Protein AF-A0A1S9B035-F1 (afdb_monomer)

Nearest PDB structures (foldseek):
  6mf6-assembly1_A  TM=3.484E-01  e=2.199E+00  Saccharomyces cerevisiae S288C

Secondary structure (DSSP, 8-state):
--SS----HHHHHHHH--------TTS-TTTHHHHHHHTT-EEETTEEEPPHHHHHHHHHHHHTSTT-GGGTEEEEEE-TTSPEEEEESSSS-EEEE-GGG----GGGEEE----HHHHHHHHHHHHHHHHHHHH-GGGB-TTSPBPHHHHHHHHHHHHTTSTTHHHH-TTTT-

pLDDT: mean 89.73, std 9.1, range [56.66, 97.69]

Solvent-accessible surface area (backbone atoms only — not comparable to full-atom values): 9577 Å² total; per-residue (Å²): 134,83,86,54,72,76,64,58,53,70,63,55,46,70,76,55,52,41,95,53,88,59,72,48,74,90,54,36,86,86,46,37,75,59,48,28,32,34,50,57,36,68,56,19,77,60,34,30,34,38,42,48,70,56,20,45,51,55,27,49,59,46,49,71,42,86,76,26,30,43,86,49,32,36,43,48,28,30,32,72,85,64,23,37,32,26,35,38,60,88,48,82,32,33,31,38,32,64,55,88,67,80,55,63,39,53,89,56,47,48,71,53,82,34,35,64,64,50,48,54,38,50,24,49,50,46,30,52,46,53,50,39,60,76,75,37,64,84,53,38,46,98,84,74,28,51,33,70,72,56,35,52,41,43,50,52,38,44,37,69,74,36,78,68,30,56,84,65,41,93,70,65,79,88

Radius of gyration: 16.2 Å; Cα contacts (8 Å, |Δi|>4): 287; chains: 1; bounding box: 39×26×45 Å

Mean predicted aligned error: 4.45 Å

Structure (mmCIF, N/CA/C/O backbone):
data_AF-A0A1S9B035-F1
#
_entry.id   AF-A0A1S9B035-F1
#
loop_
_atom_site.group_PDB
_atom_site.id
_atom_site.type_symbol
_atom_site.label_atom_id
_atom_site.label_alt_id
_atom_site.label_comp_id
_atom_site.label_asym_id
_atom_site.label_entity_id
_atom_site.label_seq_id
_atom_site.pdbx_PDB_ins_code
_atom_site.Cartn_x
_atom_site.Cartn_y
_atom_site.Cartn_z
_atom_site.occupancy
_atom_site.B_iso_or_equiv
_atom_site.auth_seq_id
_atom_site.auth_comp_id
_atom_site.auth_asym_id
_atom_site.auth_atom_id
_atom_site.pdbx_PDB_model_num
ATOM 1 N N . MET A 1 1 ? 15.756 -9.113 -19.555 1.00 56.66 1 MET A N 1
ATOM 2 C CA . MET A 1 1 ? 16.463 -8.140 -18.701 1.00 56.66 1 MET A CA 1
ATOM 3 C C . MET A 1 1 ? 15.461 -7.823 -17.617 1.00 56.66 1 MET A C 1
ATOM 5 O O . MET A 1 1 ? 14.341 -7.493 -17.982 1.00 56.66 1 MET A O 1
ATOM 9 N N . ASP A 1 2 ? 15.800 -8.037 -16.352 1.00 76.31 2 ASP A N 1
ATOM 10 C CA . ASP A 1 2 ? 14.838 -7.856 -15.261 1.00 76.31 2 ASP A CA 1
ATOM 11 C C . ASP A 1 2 ? 14.956 -6.407 -14.785 1.00 76.31 2 ASP A C 1
ATOM 13 O O . ASP A 1 2 ? 16.016 -6.006 -14.303 1.00 76.31 2 ASP A O 1
ATOM 17 N N . TYR A 1 3 ? 13.915 -5.609 -15.023 1.00 86.94 3 TYR A N 1
ATOM 18 C CA . TYR A 1 3 ? 13.873 -4.173 -14.721 1.00 86.94 3 TYR A CA 1
ATOM 19 C C . TYR A 1 3 ? 13.369 -3.907 -13.301 1.00 86.94 3 TYR A C 1
ATOM 21 O O . TYR A 1 3 ? 13.806 -2.963 -12.654 1.00 86.94 3 TYR A O 1
ATOM 29 N N . PHE A 1 4 ? 12.492 -4.789 -12.834 1.00 94.19 4 PHE A N 1
ATOM 30 C CA . PHE A 1 4 ? 11.917 -4.852 -11.506 1.00 94.19 4 PHE A CA 1
ATOM 31 C C . PHE A 1 4 ? 12.280 -6.188 -10.874 1.00 94.19 4 PHE A C 1
ATOM 33 O O . PHE A 1 4 ? 12.286 -7.232 -11.540 1.00 94.19 4 PHE A O 1
ATOM 40 N N . GLN A 1 5 ? 12.547 -6.173 -9.574 1.00 94.94 5 GLN A N 1
ATOM 41 C CA . GLN A 1 5 ? 12.876 -7.372 -8.815 1.00 94.94 5 GLN A CA 1
ATOM 42 C C . GLN A 1 5 ? 12.126 -7.383 -7.491 1.00 94.94 5 GLN A C 1
ATOM 44 O O . GLN A 1 5 ? 12.320 -6.502 -6.654 1.00 94.94 5 GLN A O 1
ATOM 49 N N . LYS A 1 6 ? 11.305 -8.417 -7.270 1.00 94.69 6 LYS A N 1
ATOM 50 C CA . LYS A 1 6 ? 10.731 -8.685 -5.951 1.00 94.69 6 LYS A CA 1
ATOM 51 C C . LYS A 1 6 ? 11.869 -9.007 -4.980 1.00 94.69 6 LYS A C 1
ATOM 53 O O . LYS A 1 6 ? 12.501 -10.060 -5.094 1.00 94.69 6 LYS A O 1
ATOM 58 N N . ARG A 1 7 ? 12.120 -8.111 -4.028 1.00 94.69 7 ARG A N 1
ATOM 59 C CA . ARG A 1 7 ? 13.131 -8.312 -2.985 1.00 94.69 7 ARG A CA 1
ATOM 60 C C . ARG A 1 7 ? 12.552 -9.074 -1.796 1.00 94.69 7 ARG A C 1
ATOM 62 O O . ARG A 1 7 ? 11.338 -9.236 -1.654 1.00 94.69 7 ARG A O 1
ATOM 69 N N . ASP A 1 8 ? 13.450 -9.586 -0.965 1.00 92.88 8 ASP A N 1
ATOM 70 C CA . ASP A 1 8 ? 13.078 -10.159 0.322 1.00 92.88 8 ASP A CA 1
ATOM 71 C C . ASP A 1 8 ? 12.643 -9.046 1.285 1.00 92.88 8 ASP A C 1
ATOM 73 O O . ASP A 1 8 ? 13.294 -8.002 1.370 1.00 92.88 8 ASP A O 1
ATOM 77 N N . TYR A 1 9 ? 11.555 -9.281 2.015 1.00 91.38 9 TYR A N 1
ATOM 78 C CA . TYR A 1 9 ? 11.005 -8.317 2.966 1.00 91.38 9 TYR A CA 1
ATOM 79 C C . TYR A 1 9 ? 12.034 -7.881 4.020 1.00 91.38 9 TYR A C 1
ATOM 81 O O . TYR A 1 9 ? 12.139 -6.690 4.310 1.00 91.38 9 TYR A O 1
ATOM 89 N N . ALA A 1 10 ? 12.836 -8.803 4.564 1.00 90.06 10 ALA A N 1
ATOM 90 C CA . ALA A 1 10 ? 13.801 -8.465 5.606 1.00 90.06 10 ALA A CA 1
ATOM 91 C C . ALA A 1 10 ? 14.919 -7.555 5.076 1.00 90.06 10 ALA A C 1
ATOM 93 O O . ALA A 1 10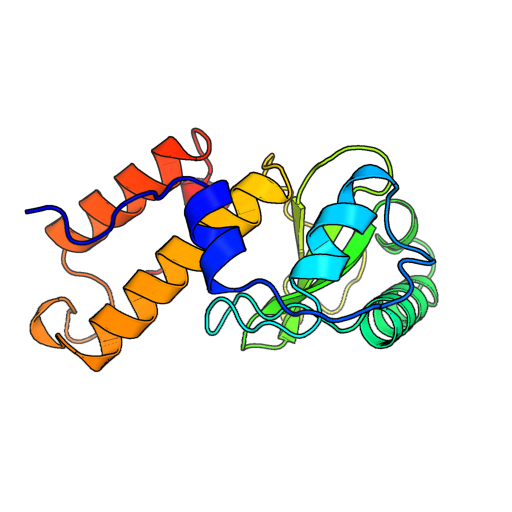 ? 15.412 -6.699 5.810 1.00 90.06 10 ALA A O 1
ATOM 94 N N . ALA A 1 11 ? 15.290 -7.708 3.800 1.00 91.44 11 ALA A N 1
ATOM 95 C CA . ALA A 1 11 ? 16.249 -6.821 3.148 1.00 91.44 11 ALA A CA 1
ATOM 96 C C . ALA A 1 11 ? 15.687 -5.399 2.994 1.00 91.44 11 ALA A C 1
ATOM 98 O O . ALA A 1 11 ? 16.382 -4.440 3.318 1.00 91.44 11 ALA A O 1
ATOM 99 N N . ILE A 1 12 ? 14.424 -5.266 2.572 1.00 91.12 12 ILE A N 1
ATOM 100 C CA . ILE A 1 12 ? 13.749 -3.962 2.456 1.00 91.12 12 ILE A CA 1
ATOM 101 C C . ILE A 1 12 ? 13.647 -3.303 3.837 1.00 91.12 12 ILE A C 1
ATOM 103 O O . ILE A 1 12 ? 14.028 -2.147 4.011 1.00 91.12 12 ILE A O 1
ATOM 107 N N . LEU A 1 13 ? 13.193 -4.048 4.848 1.00 87.56 13 LEU A N 1
ATOM 108 C CA . LEU A 1 13 ? 13.047 -3.528 6.205 1.00 87.56 13 LEU A CA 1
ATOM 109 C C . LEU A 1 13 ? 14.379 -3.008 6.760 1.00 87.56 13 LEU A C 1
ATOM 111 O O . LEU A 1 13 ? 14.407 -1.944 7.371 1.00 87.56 13 LEU A O 1
ATOM 115 N N . ALA A 1 14 ? 15.486 -3.719 6.537 1.00 87.38 14 ALA A N 1
ATOM 116 C CA . ALA A 1 14 ? 16.804 -3.304 7.016 1.00 87.38 14 ALA A CA 1
ATOM 117 C C . ALA A 1 14 ? 17.284 -1.971 6.408 1.00 87.38 14 ALA A C 1
ATOM 119 O O . ALA A 1 14 ? 18.033 -1.246 7.059 1.00 87.38 14 ALA A O 1
ATOM 120 N N . GLU A 1 15 ? 16.856 -1.641 5.187 1.00 87.56 15 GLU A N 1
ATOM 121 C CA . GLU A 1 15 ? 17.207 -0.387 4.507 1.00 87.56 15 GLU A CA 1
ATOM 122 C C . GLU A 1 15 ? 16.383 0.807 5.000 1.00 87.56 15 GLU A C 1
ATOM 124 O O . GLU A 1 15 ? 16.890 1.926 5.040 1.00 87.56 15 GLU A O 1
ATOM 129 N N . HIS A 1 16 ? 15.128 0.565 5.384 1.00 82.94 16 HIS A N 1
ATOM 130 C CA . HIS A 1 16 ? 14.166 1.614 5.734 1.00 82.94 16 HIS A CA 1
ATOM 131 C C . HIS A 1 16 ? 13.881 1.726 7.236 1.00 82.94 16 HIS A C 1
ATOM 133 O O . HIS A 1 16 ? 13.135 2.613 7.644 1.00 82.94 16 HIS A O 1
ATOM 139 N N . SER A 1 17 ? 14.466 0.849 8.060 1.00 79.81 17 SER A N 1
ATOM 140 C CA . SER A 1 17 ? 14.224 0.844 9.501 1.00 79.81 17 SER A CA 1
ATOM 141 C C . SER A 1 17 ? 14.621 2.174 10.137 1.00 79.81 17 SER A C 1
ATOM 143 O O . SER A 1 17 ? 15.790 2.568 10.126 1.00 79.81 17 SER A O 1
ATOM 145 N N . THR A 1 18 ? 13.656 2.841 10.752 1.00 68.56 18 THR A N 1
ATOM 146 C CA . THR A 1 18 ? 13.884 3.995 11.606 1.00 68.56 18 THR A CA 1
ATOM 147 C C . THR A 1 18 ? 14.128 3.492 13.030 1.00 68.56 18 THR A C 1
ATOM 149 O O . THR A 1 18 ? 13.491 2.554 13.504 1.00 68.56 18 THR A O 1
ATOM 152 N N . ASN A 1 19 ? 15.062 4.103 13.765 1.00 63.81 19 ASN A N 1
ATOM 153 C CA . ASN A 1 19 ? 15.239 3.822 15.201 1.00 63.81 19 ASN A CA 1
ATOM 154 C C . ASN A 1 19 ? 14.121 4.474 16.048 1.00 63.81 19 ASN A C 1
ATOM 156 O O . ASN A 1 19 ? 14.351 4.843 17.202 1.00 63.81 19 ASN A O 1
ATOM 160 N N . ALA A 1 20 ? 12.945 4.705 15.460 1.00 60.59 20 ALA A N 1
ATOM 161 C CA . ALA A 1 20 ? 11.856 5.423 16.091 1.00 60.59 20 ALA A CA 1
ATOM 162 C C . ALA A 1 20 ? 11.145 4.522 17.106 1.00 60.59 20 ALA A C 1
ATOM 164 O O . ALA A 1 20 ? 10.801 3.371 16.842 1.00 60.59 20 ALA A O 1
ATOM 165 N N . THR A 1 21 ? 10.919 5.058 18.301 1.00 57.19 21 THR A N 1
ATOM 166 C CA . THR A 1 21 ? 10.057 4.439 19.306 1.00 57.19 21 THR A CA 1
ATOM 167 C C . THR A 1 21 ? 8.708 5.133 19.258 1.00 57.19 21 THR A C 1
ATOM 169 O O . THR A 1 21 ? 8.495 6.103 19.984 1.00 57.19 21 THR A O 1
ATOM 172 N N . SER A 1 22 ? 7.823 4.660 18.389 1.00 61.22 22 SER A N 1
ATOM 173 C CA . SER A 1 22 ? 6.464 5.194 18.283 1.00 61.22 22 SER A CA 1
ATOM 174 C C . SER A 1 22 ? 5.478 4.287 19.026 1.00 61.22 22 SER A C 1
ATOM 176 O O . SER A 1 22 ? 5.604 3.057 19.001 1.00 61.22 22 SER A O 1
ATOM 178 N N . ASP A 1 23 ? 4.515 4.889 19.725 1.00 67.00 23 ASP A N 1
ATOM 179 C CA . ASP A 1 23 ? 3.389 4.160 20.313 1.00 67.00 23 ASP A CA 1
ATOM 180 C C . ASP A 1 23 ? 2.530 3.570 19.184 1.00 67.00 23 ASP A C 1
ATOM 182 O O . ASP A 1 23 ? 2.334 4.204 18.154 1.00 67.00 23 ASP A O 1
ATOM 186 N N . THR A 1 24 ? 2.046 2.341 19.345 1.00 68.62 24 THR A N 1
ATOM 187 C CA . THR A 1 24 ? 1.204 1.654 18.348 1.00 68.62 24 THR A CA 1
ATOM 188 C C . THR A 1 24 ? -0.239 1.524 18.805 1.00 68.62 24 THR A C 1
ATOM 190 O O . THR A 1 24 ? -0.959 0.641 18.337 1.00 68.62 24 THR A O 1
ATOM 193 N N . ALA A 1 25 ? -0.654 2.344 19.768 1.00 72.19 25 ALA A N 1
ATOM 194 C CA . ALA A 1 25 ? -2.025 2.387 20.240 1.00 72.19 25 ALA A CA 1
ATOM 195 C C . ALA A 1 25 ? -3.007 2.560 19.065 1.00 72.19 25 ALA A C 1
ATOM 197 O O . ALA A 1 25 ? -2.840 3.428 18.214 1.00 72.19 25 ALA A O 1
ATOM 198 N N . GLY A 1 26 ? -4.035 1.709 19.012 1.00 76.06 26 GLY A N 1
ATOM 199 C CA . GLY A 1 26 ? -5.073 1.750 17.973 1.00 76.06 26 GLY A CA 1
ATOM 200 C C . GLY A 1 26 ? -4.768 0.956 16.697 1.00 76.06 26 GLY A C 1
ATOM 201 O O . GLY A 1 26 ? -5.689 0.729 15.910 1.00 76.06 26 GLY A O 1
ATOM 202 N N . LEU A 1 27 ? -3.533 0.474 16.518 1.00 84.12 27 LEU A N 1
ATOM 203 C CA . LEU A 1 27 ? -3.167 -0.434 15.428 1.00 84.12 27 LEU A CA 1
ATOM 204 C C . LEU A 1 27 ? -3.471 -1.899 15.792 1.00 84.12 27 LEU A C 1
ATOM 206 O O . LEU A 1 27 ? -3.439 -2.257 16.972 1.00 84.12 27 LEU A O 1
ATOM 210 N N . PRO A 1 28 ? -3.726 -2.773 14.802 1.00 89.25 28 PRO A N 1
ATOM 211 C CA . PRO A 1 28 ? -3.864 -4.207 15.045 1.00 89.25 28 PRO A CA 1
ATOM 212 C C . PRO A 1 28 ? -2.589 -4.825 15.641 1.00 89.25 28 PRO A C 1
ATOM 214 O O . PRO A 1 28 ? -1.476 -4.445 15.267 1.00 89.25 28 PRO A O 1
ATOM 217 N N . ASP A 1 29 ? -2.738 -5.840 16.501 1.00 87.69 29 ASP A N 1
ATOM 218 C CA . ASP A 1 29 ? -1.620 -6.488 17.215 1.00 87.69 29 ASP A CA 1
ATOM 219 C C . ASP A 1 29 ? -0.504 -6.985 16.281 1.00 87.69 29 ASP A C 1
ATOM 221 O O . ASP A 1 29 ? 0.680 -6.913 16.617 1.00 87.69 29 ASP A O 1
ATOM 225 N N . TYR A 1 30 ? -0.873 -7.464 15.088 1.00 89.50 30 TYR A N 1
ATOM 226 C CA . TYR A 1 30 ? 0.081 -7.955 14.093 1.00 89.50 30 TYR A CA 1
ATOM 227 C C . TYR A 1 30 ? 0.931 -6.831 13.476 1.00 89.50 30 TYR A C 1
ATOM 229 O O . TYR A 1 30 ? 2.058 -7.077 13.054 1.00 89.50 30 TYR A O 1
ATOM 237 N N . ALA A 1 31 ? 0.411 -5.603 13.423 1.00 88.19 31 ALA A N 1
ATOM 238 C CA . ALA A 1 31 ? 1.026 -4.494 12.702 1.00 88.19 31 ALA A CA 1
ATOM 239 C C . ALA A 1 31 ? 2.047 -3.736 13.558 1.00 88.19 31 ALA A C 1
ATOM 241 O O . ALA A 1 31 ? 3.034 -3.217 13.037 1.00 88.19 31 ALA A O 1
ATOM 242 N N . GLY A 1 32 ? 1.838 -3.695 14.878 1.00 82.00 32 GLY A N 1
ATOM 243 C CA . GLY A 1 32 ? 2.625 -2.870 15.795 1.00 82.00 32 GLY A CA 1
ATOM 244 C C . GLY A 1 32 ? 4.150 -3.027 15.659 1.00 82.00 32 GLY A C 1
ATOM 245 O O . GLY A 1 32 ? 4.843 -2.023 15.501 1.00 82.00 32 GLY A O 1
ATOM 246 N N . PRO A 1 33 ? 4.722 -4.246 15.699 1.00 80.88 33 PRO A N 1
ATOM 247 C CA . PRO A 1 33 ? 6.169 -4.430 15.561 1.00 80.88 33 PRO A CA 1
ATOM 248 C C . PRO A 1 33 ? 6.742 -3.921 14.235 1.00 80.88 33 PRO A C 1
ATOM 250 O O . PRO A 1 33 ? 7.827 -3.347 14.237 1.00 80.88 33 PRO A O 1
ATOM 253 N N . LEU A 1 34 ? 6.021 -4.120 13.130 1.00 83.31 34 LEU A N 1
ATOM 254 C CA . LEU A 1 34 ? 6.466 -3.733 11.793 1.00 83.31 34 LEU A CA 1
ATOM 255 C C . LEU A 1 34 ? 6.374 -2.218 11.609 1.00 83.31 34 LEU A C 1
ATOM 257 O O . LEU A 1 34 ? 7.359 -1.584 11.240 1.00 83.31 34 LEU A O 1
ATOM 261 N N . LEU A 1 35 ? 5.219 -1.631 11.930 1.00 82.50 35 LEU A N 1
ATOM 262 C CA . LEU A 1 35 ? 4.976 -0.204 11.729 1.00 82.50 35 LEU A CA 1
ATOM 263 C C . LEU A 1 35 ? 5.851 0.677 12.621 1.00 82.50 35 LEU A C 1
ATOM 265 O O . LEU A 1 35 ? 6.226 1.761 12.195 1.00 82.50 35 LEU A O 1
ATOM 269 N N . ARG A 1 36 ? 6.269 0.207 13.807 1.00 79.12 36 ARG A N 1
ATOM 270 C CA . ARG A 1 36 ? 7.265 0.931 14.622 1.00 79.12 36 ARG A CA 1
ATOM 271 C C . ARG A 1 36 ? 8.588 1.125 13.902 1.00 79.12 36 ARG A C 1
ATOM 273 O O . ARG A 1 36 ? 9.147 2.210 13.959 1.00 79.12 36 ARG A O 1
ATOM 280 N N . ASN A 1 37 ? 9.065 0.087 13.221 1.00 80.00 37 ASN A N 1
ATOM 281 C CA . ASN A 1 37 ? 10.342 0.151 12.518 1.00 80.00 37 ASN A CA 1
ATOM 282 C C . ASN A 1 37 ? 10.256 0.998 11.246 1.00 80.00 37 ASN A C 1
ATOM 284 O O . ASN A 1 37 ? 11.287 1.384 10.721 1.00 80.00 37 ASN A O 1
ATOM 288 N N . LEU A 1 38 ? 9.059 1.261 10.723 1.00 80.81 38 LEU A N 1
ATOM 289 C CA . LEU A 1 38 ? 8.872 1.996 9.473 1.00 80.81 38 LEU A CA 1
ATOM 290 C C . LEU A 1 38 ? 8.185 3.351 9.673 1.00 80.81 38 LEU A C 1
ATOM 292 O O . LEU A 1 38 ? 7.921 4.020 8.681 1.00 80.81 38 LEU A O 1
ATOM 296 N N . ALA A 1 39 ? 7.892 3.756 10.916 1.00 74.62 39 ALA A N 1
ATOM 297 C CA . ALA A 1 39 ? 7.131 4.966 11.238 1.00 74.62 39 ALA A CA 1
ATOM 298 C C . ALA A 1 39 ? 7.683 6.193 10.490 1.00 74.62 39 ALA A C 1
ATOM 300 O O . ALA A 1 39 ? 8.892 6.449 10.531 1.00 74.62 39 ALA A O 1
ATOM 301 N N . GLY A 1 40 ? 6.798 6.884 9.761 1.00 69.12 40 GLY A N 1
ATOM 302 C CA . GLY A 1 40 ? 7.126 8.066 8.957 1.00 69.12 40 GLY A CA 1
ATOM 303 C C . GLY A 1 40 ? 7.934 7.800 7.679 1.00 69.12 40 GLY A C 1
ATOM 304 O O . GLY A 1 40 ? 8.340 8.749 7.006 1.00 69.12 40 GLY A O 1
ATOM 305 N N . ALA A 1 41 ? 8.203 6.539 7.321 1.00 79.69 41 ALA A N 1
ATOM 306 C CA . ALA A 1 41 ? 8.929 6.212 6.100 1.00 79.69 41 ALA A CA 1
ATOM 307 C C . ALA A 1 41 ? 8.052 6.413 4.853 1.00 79.69 41 ALA A C 1
ATOM 309 O O . ALA A 1 41 ? 6.981 5.818 4.714 1.00 79.69 41 ALA A O 1
ATOM 310 N N . ALA A 1 42 ? 8.562 7.191 3.897 1.00 83.19 42 ALA A N 1
ATOM 311 C CA . ALA A 1 42 ? 8.096 7.164 2.516 1.00 83.19 42 ALA A CA 1
ATOM 312 C C . ALA A 1 42 ? 8.847 6.046 1.783 1.00 83.19 42 ALA A C 1
ATOM 314 O O . ALA A 1 42 ? 10.041 6.171 1.498 1.00 83.19 42 ALA A O 1
ATOM 315 N N . LEU A 1 43 ? 8.171 4.920 1.548 1.00 88.38 43 LEU A N 1
ATOM 316 C CA . LEU A 1 43 ? 8.771 3.776 0.858 1.00 88.38 43 LEU A CA 1
ATOM 317 C C . LEU A 1 43 ? 8.788 3.989 -0.660 1.00 88.38 43 LEU A C 1
ATOM 319 O O . LEU A 1 43 ? 9.737 3.572 -1.317 1.00 88.38 43 LEU A O 1
ATOM 323 N N . ALA A 1 44 ? 7.765 4.660 -1.183 1.00 92.19 44 ALA A N 1
ATOM 324 C CA . ALA A 1 44 ? 7.611 5.120 -2.562 1.00 92.19 44 ALA A CA 1
ATOM 325 C C . ALA A 1 44 ? 6.624 6.300 -2.578 1.00 92.19 44 ALA A C 1
ATOM 327 O O . ALA A 1 44 ? 5.976 6.555 -1.554 1.00 92.19 44 ALA A O 1
ATOM 328 N N . ASP A 1 45 ? 6.467 6.982 -3.715 1.00 90.75 45 ASP A N 1
ATOM 329 C CA . ASP A 1 45 ? 5.599 8.168 -3.810 1.00 90.75 45 ASP A CA 1
ATOM 330 C C . ASP A 1 45 ? 4.150 7.862 -3.387 1.00 90.75 45 ASP A C 1
ATOM 332 O O . ASP A 1 45 ? 3.532 8.646 -2.664 1.00 90.75 45 ASP A O 1
ATOM 336 N N . ASP A 1 46 ? 3.641 6.677 -3.738 1.00 92.94 46 ASP A N 1
ATOM 337 C CA . ASP A 1 46 ? 2.290 6.213 -3.391 1.00 92.94 46 ASP A CA 1
ATOM 338 C C . ASP A 1 46 ? 2.216 5.315 -2.142 1.00 92.94 46 ASP A C 1
ATOM 340 O O . ASP A 1 46 ? 1.183 4.701 -1.869 1.00 92.94 46 ASP A O 1
ATOM 344 N N . PHE A 1 47 ? 3.305 5.212 -1.378 1.00 94.50 47 PHE A N 1
ATOM 345 C CA . PHE A 1 47 ? 3.420 4.326 -0.215 1.00 94.50 47 PHE A CA 1
ATOM 346 C C . PHE A 1 47 ? 4.038 5.080 0.964 1.00 94.50 47 PHE A C 1
ATOM 348 O O . PHE A 1 47 ? 5.181 4.835 1.369 1.00 94.50 47 PHE A O 1
ATOM 355 N N . GLN A 1 48 ? 3.268 6.023 1.505 1.00 92.38 48 GLN A N 1
ATOM 356 C CA . GLN A 1 48 ? 3.712 6.926 2.564 1.00 92.38 48 GLN A CA 1
ATOM 357 C C . GLN A 1 48 ? 3.134 6.490 3.906 1.00 92.38 48 GLN A C 1
ATOM 359 O O . GLN A 1 48 ? 1.937 6.648 4.150 1.00 92.38 48 GLN A O 1
ATOM 364 N N . LEU A 1 49 ? 3.969 5.922 4.780 1.00 91.62 49 LEU A N 1
ATOM 365 C CA . LEU A 1 49 ? 3.507 5.488 6.091 1.00 91.62 49 LEU A CA 1
ATOM 366 C C . LEU A 1 49 ? 3.220 6.690 6.994 1.00 91.62 49 LEU A C 1
ATOM 368 O O . LEU A 1 49 ? 4.047 7.591 7.132 1.00 91.62 49 LEU A O 1
ATOM 372 N N . LEU A 1 50 ? 2.059 6.669 7.645 1.00 89.31 50 LEU A N 1
ATOM 373 C CA . LEU A 1 50 ? 1.698 7.685 8.620 1.00 89.31 50 LEU A CA 1
ATOM 374 C C . LEU A 1 50 ? 2.413 7.453 9.949 1.00 89.31 50 LEU A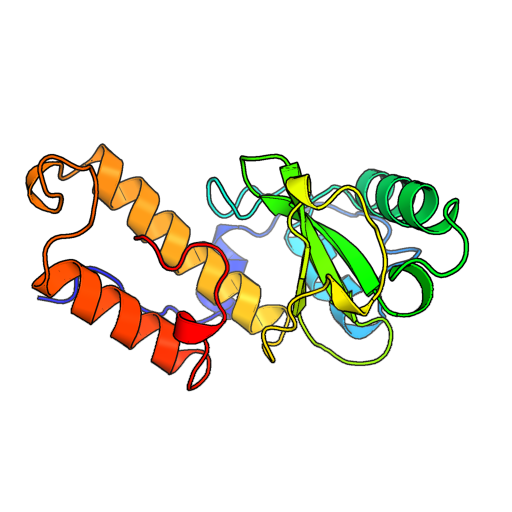 C 1
ATOM 376 O O . LEU A 1 50 ? 2.637 6.320 10.381 1.00 89.31 50 LEU A O 1
ATOM 380 N N . GLU A 1 51 ? 2.703 8.549 10.643 1.00 86.06 51 GLU A N 1
ATOM 381 C CA . GLU A 1 51 ? 2.999 8.475 12.070 1.00 86.06 51 GLU A CA 1
ATOM 382 C C . GLU A 1 51 ? 1.778 7.913 12.819 1.00 86.06 51 GLU A C 1
ATOM 384 O O . GLU A 1 51 ? 0.645 8.253 12.462 1.00 86.06 51 GLU A O 1
ATOM 389 N N . PRO A 1 52 ? 1.958 7.091 13.870 1.00 83.38 52 PRO A N 1
ATOM 390 C CA . PRO A 1 52 ? 0.832 6.434 14.537 1.00 83.38 52 PRO A CA 1
ATOM 391 C C . PRO A 1 52 ? -0.244 7.385 15.070 1.00 83.38 52 PRO A C 1
ATOM 393 O O . PRO A 1 52 ? -1.429 7.067 15.002 1.00 83.38 52 PRO A O 1
ATOM 396 N N . GLU A 1 53 ? 0.147 8.563 15.559 1.00 84.88 53 GLU A N 1
ATOM 397 C CA . GLU A 1 53 ? -0.797 9.586 16.027 1.00 84.88 53 GLU A CA 1
ATOM 398 C C . GLU A 1 53 ? -1.677 10.104 14.880 1.00 84.88 53 GLU A C 1
ATOM 400 O O . GLU A 1 53 ? -2.891 10.221 15.038 1.00 84.88 53 GLU A O 1
ATOM 405 N N . VAL A 1 54 ? -1.084 10.323 13.702 1.00 88.88 54 VAL A N 1
ATOM 406 C CA . VAL A 1 54 ? -1.804 10.763 12.500 1.00 88.88 54 VAL A CA 1
ATOM 407 C C . VAL A 1 54 ? -2.704 9.642 11.983 1.00 88.88 54 VAL A C 1
ATOM 409 O O . VAL A 1 54 ? -3.868 9.877 11.680 1.00 88.88 54 VAL A O 1
ATOM 412 N N . ALA A 1 55 ? -2.212 8.402 11.941 1.00 90.56 55 ALA A N 1
ATOM 413 C CA . ALA A 1 55 ? -3.012 7.231 11.575 1.00 90.56 55 ALA A CA 1
ATOM 414 C C . ALA A 1 55 ? -4.260 7.073 12.471 1.00 90.56 55 ALA A C 1
ATOM 416 O O . ALA A 1 55 ? -5.359 6.776 11.986 1.00 90.56 55 ALA A O 1
ATOM 417 N N . ALA A 1 56 ? -4.104 7.306 13.779 1.00 89.75 56 ALA A N 1
ATOM 418 C CA . ALA A 1 56 ? -5.199 7.265 14.741 1.00 89.75 56 ALA A CA 1
ATOM 419 C C . ALA A 1 56 ? -6.214 8.397 14.517 1.00 89.75 56 ALA A C 1
ATOM 421 O O . ALA A 1 56 ? -7.415 8.122 14.499 1.00 89.75 56 ALA A O 1
ATOM 422 N N . GLU A 1 57 ? -5.747 9.631 14.296 1.00 92.81 57 GLU A N 1
ATOM 423 C CA . GLU A 1 57 ? -6.599 10.787 13.982 1.00 92.81 57 GLU A CA 1
ATOM 424 C C . GLU A 1 57 ? -7.435 10.530 12.722 1.00 92.81 57 GLU A C 1
ATOM 426 O O . GLU A 1 57 ? -8.659 10.620 12.764 1.00 92.81 57 GLU A O 1
ATOM 431 N N . GLN A 1 58 ? -6.806 10.071 11.640 1.00 93.75 58 GLN A N 1
ATOM 432 C CA . GLN A 1 58 ? -7.499 9.771 10.382 1.00 93.75 58 GLN A CA 1
ATOM 433 C C . GLN A 1 58 ? -8.534 8.662 10.532 1.00 93.75 58 GLN A C 1
ATOM 435 O O . GLN A 1 58 ? -9.657 8.754 10.037 1.00 93.75 58 GLN A O 1
ATOM 440 N N . THR A 1 59 ? -8.187 7.609 11.269 1.00 95.25 59 THR A N 1
ATOM 441 C CA . THR A 1 59 ? -9.132 6.528 11.554 1.00 95.25 59 THR A CA 1
ATOM 442 C C . THR A 1 59 ? -10.319 7.032 12.380 1.00 95.25 59 THR A C 1
ATOM 444 O O . THR A 1 59 ? -11.450 6.596 12.158 1.00 95.25 59 THR A O 1
ATOM 447 N N . GLN A 1 60 ? -10.089 7.952 13.319 1.00 94.94 60 GLN A N 1
ATOM 448 C CA . GLN A 1 60 ? -11.144 8.558 14.127 1.00 94.94 60 GLN A CA 1
ATOM 449 C C . GLN A 1 60 ? -12.044 9.487 13.302 1.00 94.94 60 GLN A C 1
ATOM 451 O O . GLN A 1 60 ? -13.266 9.452 13.473 1.00 94.94 60 GLN A O 1
ATOM 456 N N . ASP A 1 61 ? -11.471 10.260 12.383 1.00 94.81 61 ASP A N 1
ATOM 457 C CA . ASP A 1 61 ? -12.221 11.116 11.465 1.00 94.81 61 ASP A CA 1
ATOM 458 C C . ASP A 1 61 ? -13.149 10.284 10.578 1.00 94.81 61 ASP A C 1
ATOM 460 O O . ASP A 1 61 ? -14.345 10.574 10.484 1.00 94.81 61 ASP A O 1
ATOM 464 N N . VAL A 1 62 ? -12.658 9.173 10.024 1.00 95.56 62 VAL A N 1
ATOM 465 C CA . VAL A 1 62 ? -13.499 8.216 9.290 1.00 95.56 62 VAL A CA 1
ATOM 466 C C . VAL A 1 62 ? -14.577 7.609 10.202 1.00 95.56 62 VAL A C 1
ATOM 468 O O . VAL A 1 62 ? -15.740 7.491 9.805 1.00 95.56 62 VAL A O 1
ATOM 471 N N . ALA A 1 63 ? -14.235 7.251 11.444 1.00 96.00 63 ALA A N 1
ATOM 472 C CA . ALA A 1 63 ? -15.177 6.686 12.416 1.00 96.00 63 ALA A CA 1
ATOM 473 C C . ALA A 1 63 ? -16.288 7.665 12.840 1.00 96.00 63 ALA A C 1
ATOM 475 O O . ALA A 1 63 ? -17.334 7.233 13.325 1.00 96.00 63 ALA A O 1
ATOM 476 N N . SER A 1 64 ? -16.103 8.975 12.640 1.00 96.19 64 SER A N 1
ATOM 477 C CA . SER A 1 64 ? -17.147 9.977 12.892 1.00 96.19 64 SER A CA 1
ATOM 478 C C . SER A 1 64 ? -18.343 9.852 11.936 1.00 96.19 64 SER A C 1
ATOM 480 O O . SER A 1 64 ? -19.436 10.331 12.248 1.00 96.19 64 SER A O 1
ATOM 482 N N . THR A 1 65 ? -18.160 9.168 10.800 1.00 95.06 65 THR A N 1
ATOM 483 C CA . THR A 1 65 ? -19.217 8.855 9.833 1.00 95.06 65 THR A CA 1
ATOM 484 C C . THR A 1 65 ? -19.903 7.535 10.205 1.00 95.06 65 THR A C 1
ATOM 486 O O . THR A 1 65 ? -19.262 6.483 10.168 1.00 95.06 65 THR A O 1
ATOM 489 N N . PRO A 1 66 ? -21.208 7.534 10.542 1.00 93.56 66 PRO A N 1
ATOM 490 C CA . PRO A 1 66 ? -21.913 6.309 10.908 1.00 93.56 66 PRO A CA 1
ATOM 491 C C . PRO A 1 66 ? -21.916 5.270 9.783 1.00 93.56 66 PRO A C 1
ATOM 493 O O . PRO A 1 66 ? -22.279 5.579 8.649 1.00 93.56 66 PRO A O 1
ATOM 496 N N . GLY A 1 67 ? -21.576 4.023 10.117 1.00 93.62 67 GLY A N 1
ATOM 497 C CA . GLY A 1 67 ? -21.521 2.924 9.149 1.00 93.62 67 GLY A CA 1
ATOM 498 C C . GLY A 1 67 ? -20.300 2.965 8.230 1.00 93.62 67 GLY A C 1
ATOM 499 O O . GLY A 1 67 ? -20.314 2.308 7.190 1.00 93.62 67 GLY A O 1
ATOM 500 N N . SER A 1 68 ? -19.268 3.734 8.586 1.00 97.12 68 SER A N 1
ATOM 501 C CA . SER A 1 68 ? -18.017 3.752 7.840 1.00 97.12 68 SER A CA 1
ATOM 502 C C . SER A 1 68 ? -17.231 2.445 7.977 1.00 97.12 68 SER A C 1
ATOM 504 O O . SER A 1 68 ? -17.497 1.589 8.823 1.00 97.12 68 SER A O 1
ATOM 506 N N . PHE A 1 69 ? -16.206 2.294 7.146 1.00 97.19 69 PHE A N 1
ATOM 507 C CA . PHE A 1 69 ? -15.298 1.160 7.168 1.00 97.19 69 PHE A CA 1
ATOM 508 C C . PHE A 1 69 ? -14.426 1.118 8.426 1.00 97.19 69 PHE A C 1
ATOM 510 O O . PHE A 1 69 ? -13.778 0.099 8.658 1.00 97.19 69 PHE A O 1
ATOM 517 N N . ALA A 1 70 ? -14.412 2.174 9.252 1.00 96.50 70 ALA A N 1
ATOM 518 C CA . ALA A 1 70 ? -13.550 2.273 10.429 1.00 96.50 70 ALA A CA 1
ATOM 519 C C . ALA A 1 70 ? -13.833 1.202 11.496 1.00 96.50 70 ALA A C 1
ATOM 521 O O . ALA A 1 70 ? -12.960 0.934 12.320 1.00 96.50 70 ALA A O 1
ATOM 522 N N . ASP A 1 71 ? -14.997 0.547 11.467 1.00 94.06 71 ASP A N 1
ATOM 523 C CA . ASP A 1 71 ? -15.303 -0.609 12.324 1.00 94.06 71 ASP A CA 1
ATOM 524 C C . ASP A 1 71 ? -14.492 -1.862 11.949 1.00 94.06 71 ASP A C 1
ATOM 526 O O . ASP A 1 71 ? -14.269 -2.739 12.783 1.00 94.06 71 ASP A O 1
ATOM 530 N N . GLN A 1 72 ? -14.045 -1.956 10.695 1.00 96.38 72 GLN A N 1
ATOM 531 C CA . GLN A 1 72 ? -13.329 -3.113 10.145 1.00 96.38 72 GLN A CA 1
ATOM 532 C C . GLN A 1 72 ? -11.889 -2.783 9.757 1.00 96.38 72 GLN A C 1
ATOM 534 O O . GLN A 1 72 ? -11.041 -3.672 9.763 1.00 96.38 72 GLN A O 1
ATOM 539 N N . TRP A 1 73 ? -11.606 -1.518 9.461 1.00 97.56 73 TRP A N 1
ATOM 540 C CA . TRP A 1 73 ? -10.350 -1.070 8.884 1.00 97.56 73 TRP A CA 1
ATOM 541 C C . TRP A 1 73 ? -9.743 0.094 9.672 1.00 97.56 73 TRP A C 1
ATOM 543 O O . TRP A 1 73 ? -10.452 0.888 10.291 1.00 97.56 73 TRP A O 1
ATOM 553 N N . VAL A 1 74 ? -8.417 0.188 9.647 1.00 96.38 74 VAL A N 1
ATOM 554 C CA . VAL A 1 74 ? -7.616 1.265 10.249 1.00 96.38 74 VAL A CA 1
ATOM 555 C C . VAL A 1 74 ? -6.766 1.900 9.162 1.00 96.38 74 VAL A C 1
ATOM 557 O O . VAL A 1 74 ? -6.121 1.180 8.405 1.00 96.38 74 VAL A O 1
ATOM 560 N N . VAL A 1 75 ? -6.744 3.228 9.089 1.00 95.75 75 VAL A N 1
ATOM 561 C CA . VAL A 1 75 ? -5.853 3.960 8.180 1.00 95.75 75 VAL A CA 1
ATOM 562 C C . VAL A 1 75 ? -4.427 3.860 8.714 1.00 95.75 75 VAL A C 1
ATOM 564 O O . VAL A 1 75 ? -4.210 4.084 9.901 1.00 95.75 75 VAL A O 1
ATOM 567 N N . PHE A 1 76 ? -3.457 3.517 7.863 1.00 94.94 76 PHE A N 1
ATOM 568 C CA . PHE A 1 76 ? -2.048 3.417 8.280 1.00 94.94 76 PHE A CA 1
ATOM 569 C C . PHE A 1 76 ? -1.055 4.103 7.333 1.00 94.94 76 PHE A C 1
ATOM 571 O O . PHE A 1 76 ? 0.060 4.416 7.745 1.00 94.94 76 PHE A O 1
ATOM 578 N N . ALA A 1 77 ? -1.439 4.350 6.083 1.00 95.00 77 ALA A N 1
ATOM 579 C CA . ALA A 1 77 ? -0.602 5.010 5.087 1.00 95.00 77 ALA A CA 1
ATOM 580 C C . ALA A 1 77 ? -1.458 5.788 4.078 1.00 95.00 77 ALA A C 1
ATOM 582 O O . ALA A 1 77 ? -2.667 5.561 3.975 1.00 95.00 77 ALA A O 1
ATOM 583 N N . TYR A 1 78 ? -0.806 6.658 3.306 1.00 93.81 78 TYR A N 1
ATOM 584 C CA . TYR A 1 78 ? -1.395 7.372 2.176 1.00 93.81 78 TYR A CA 1
ATOM 585 C C . TYR A 1 78 ? -0.751 7.017 0.839 1.00 93.81 78 TYR A C 1
ATOM 587 O O . TYR A 1 78 ? 0.430 6.656 0.781 1.00 93.81 78 TYR A O 1
ATOM 595 N N . SER A 1 79 ? -1.536 7.159 -0.231 1.00 93.06 79 SER A N 1
ATOM 596 C CA . SER A 1 79 ? -0.998 7.380 -1.576 1.00 93.06 79 SER A CA 1
ATOM 597 C C . SER A 1 79 ? -0.529 8.829 -1.739 1.00 93.06 79 SER A C 1
ATOM 599 O O . SER A 1 79 ? -0.911 9.710 -0.961 1.00 93.06 79 SER A O 1
ATOM 601 N N . GLY A 1 80 ? 0.240 9.121 -2.791 1.00 83.56 80 GLY A N 1
ATOM 602 C CA . GLY A 1 80 ? 0.679 10.483 -3.099 1.00 83.56 80 GLY A CA 1
ATOM 603 C C . GLY A 1 80 ? -0.473 11.422 -3.479 1.00 83.56 80 GLY A C 1
ATOM 604 O O . GLY A 1 80 ? -0.276 12.632 -3.577 1.00 83.56 80 GLY A O 1
ATOM 605 N N . GLN A 1 81 ? -1.680 10.878 -3.672 1.00 84.75 81 GLN A N 1
ATOM 606 C CA . GLN A 1 81 ? -2.891 11.601 -4.065 1.00 84.75 81 GLN A CA 1
ATOM 607 C C . GLN A 1 81 ? -3.912 11.741 -2.922 1.00 84.75 81 GLN A C 1
ATOM 609 O O . GLN A 1 81 ? -4.960 12.352 -3.118 1.00 84.75 81 GLN A O 1
ATOM 614 N N . GLY A 1 82 ? -3.589 11.242 -1.722 1.00 86.88 82 GLY A N 1
ATOM 615 C CA . GLY A 1 82 ? -4.450 11.335 -0.537 1.00 86.88 82 GLY A CA 1
ATOM 616 C C . GLY A 1 82 ? -5.407 10.157 -0.339 1.00 86.88 82 GLY A C 1
ATOM 617 O O . GLY A 1 82 ? -6.267 10.226 0.535 1.00 86.88 82 GLY A O 1
ATOM 618 N N . ASP A 1 83 ? -5.254 9.075 -1.106 1.00 94.94 83 ASP A N 1
ATOM 619 C CA . ASP A 1 83 ? -5.993 7.828 -0.886 1.00 94.94 83 ASP A CA 1
ATOM 620 C C . ASP A 1 83 ? -5.486 7.105 0.355 1.00 94.94 83 ASP A C 1
ATOM 622 O O . ASP A 1 83 ? -4.333 7.267 0.764 1.00 94.94 83 ASP A O 1
ATOM 626 N N . PHE A 1 84 ? -6.331 6.261 0.941 1.00 96.81 84 PHE A N 1
ATOM 627 C CA . PHE A 1 84 ? -5.993 5.570 2.177 1.00 96.81 84 PHE A CA 1
ATOM 628 C C . PHE A 1 84 ? -5.566 4.133 1.922 1.00 96.81 84 PHE A C 1
ATOM 630 O O . PHE A 1 84 ? -6.302 3.326 1.351 1.00 96.81 84 PHE A O 1
ATOM 637 N N . TRP A 1 85 ? -4.406 3.787 2.467 1.00 97.38 85 TRP A N 1
ATOM 638 C CA . TRP A 1 85 ? -4.045 2.408 2.743 1.00 97.38 85 TRP A CA 1
ATOM 639 C C . TRP A 1 85 ? -4.606 2.000 4.101 1.00 97.38 85 TRP A C 1
ATOM 641 O O . TRP A 1 85 ? -4.481 2.722 5.098 1.00 97.38 85 TRP A O 1
ATOM 651 N N . LEU A 1 86 ? -5.211 0.816 4.136 1.00 97.69 86 LEU A N 1
ATOM 652 C CA . LEU A 1 86 ? -5.993 0.332 5.263 1.00 97.69 86 LEU A CA 1
ATOM 653 C C . LEU A 1 86 ? -5.484 -1.014 5.784 1.00 97.69 86 LEU A C 1
ATOM 655 O O . LEU A 1 86 ? -5.065 -1.867 5.007 1.00 97.69 86 LEU A O 1
ATOM 659 N N . LEU A 1 87 ? -5.597 -1.235 7.091 1.00 97.50 87 LEU A N 1
ATOM 660 C CA . LEU A 1 87 ? -5.367 -2.518 7.756 1.00 97.50 87 LEU A CA 1
ATOM 661 C C . LEU A 1 87 ? -6.671 -3.088 8.296 1.00 97.50 87 LEU A C 1
ATOM 663 O O . LEU A 1 87 ? -7.389 -2.390 9.011 1.00 97.50 87 LEU A O 1
ATOM 667 N N . ASP A 1 88 ? -6.964 -4.351 7.990 1.00 97.38 88 ASP A N 1
ATOM 668 C CA . ASP A 1 88 ? -8.074 -5.075 8.616 1.00 97.38 88 ASP A CA 1
ATOM 669 C C . ASP A 1 88 ? -7.784 -5.219 10.120 1.00 97.38 88 ASP A C 1
ATOM 671 O O . ASP A 1 88 ? -6.706 -5.632 10.546 1.00 97.38 88 ASP A O 1
ATOM 675 N N . ARG A 1 89 ? -8.753 -4.861 10.963 1.00 94.81 89 ARG A N 1
ATOM 676 C CA . ARG A 1 89 ? -8.581 -4.862 12.425 1.00 94.81 89 ARG A CA 1
ATOM 677 C C . ARG A 1 89 ? -8.330 -6.244 13.019 1.00 94.81 89 ARG A C 1
ATOM 679 O O . ARG A 1 89 ? -7.827 -6.348 14.134 1.00 94.81 89 ARG A O 1
ATOM 686 N N . THR A 1 90 ? -8.735 -7.297 12.317 1.00 93.19 90 THR A N 1
ATOM 687 C CA . THR A 1 90 ? -8.819 -8.666 12.841 1.00 93.19 90 THR A CA 1
ATOM 688 C C . THR A 1 90 ? -7.905 -9.649 12.123 1.00 93.19 90 THR A C 1
ATOM 690 O O . THR A 1 90 ? -7.575 -10.698 12.679 1.00 93.19 90 THR A O 1
ATOM 693 N N . ARG A 1 91 ? -7.494 -9.340 10.892 1.00 94.56 91 ARG A N 1
ATOM 694 C CA . ARG A 1 91 ? -6.677 -10.212 10.044 1.00 94.56 91 ARG A CA 1
ATOM 695 C C . ARG A 1 91 ? -5.536 -9.408 9.445 1.00 94.56 91 ARG A C 1
ATOM 697 O O . ARG A 1 91 ? -5.725 -8.248 9.119 1.00 94.56 91 ARG A O 1
ATOM 704 N N . ASN A 1 92 ? -4.378 -10.035 9.242 1.00 95.88 92 ASN A N 1
ATOM 705 C CA . ASN A 1 92 ? -3.269 -9.397 8.530 1.00 95.88 92 ASN A CA 1
ATOM 706 C C . ASN A 1 92 ? -3.608 -9.271 7.038 1.00 95.88 92 ASN A C 1
ATOM 708 O O . ASN A 1 92 ? -3.278 -10.151 6.245 1.00 95.88 92 ASN A O 1
ATOM 712 N N . ASN A 1 93 ? -4.345 -8.216 6.700 1.00 97.25 93 ASN A N 1
ATOM 713 C CA . ASN A 1 93 ? -4.830 -7.935 5.361 1.00 97.25 93 ASN A CA 1
ATOM 714 C C . ASN A 1 93 ? -4.813 -6.430 5.093 1.00 97.25 93 ASN A C 1
ATOM 716 O O . ASN A 1 93 ? -5.204 -5.637 5.955 1.00 97.25 93 ASN A O 1
ATOM 720 N N . VAL A 1 94 ? -4.401 -6.064 3.884 1.00 97.69 94 VAL A N 1
ATOM 721 C CA . VAL A 1 94 ? -4.341 -4.677 3.428 1.00 97.69 94 VAL A CA 1
ATOM 722 C C . VAL A 1 94 ? -5.496 -4.362 2.482 1.00 97.69 94 VAL A C 1
ATOM 724 O O . VAL A 1 94 ? -5.851 -5.140 1.589 1.00 97.69 94 VAL A O 1
ATOM 727 N N . GLY A 1 95 ? -6.091 -3.197 2.702 1.00 97.56 95 GLY A N 1
ATOM 728 C CA . GLY A 1 95 ? -7.114 -2.603 1.859 1.00 97.56 95 GLY A CA 1
ATOM 729 C C . GLY A 1 95 ? -6.662 -1.262 1.296 1.00 97.56 95 GLY A C 1
ATOM 730 O O . GLY A 1 95 ? -5.677 -0.676 1.748 1.00 97.56 95 GLY A O 1
ATOM 731 N N . PHE A 1 96 ? -7.412 -0.781 0.318 1.00 97.62 96 PHE A N 1
ATOM 732 C CA . PHE A 1 96 ? -7.237 0.531 -0.282 1.00 97.62 96 PHE A CA 1
ATOM 733 C C . PHE A 1 96 ? -8.588 1.230 -0.407 1.00 97.62 96 PHE A C 1
ATOM 735 O O . PHE A 1 96 ? -9.589 0.590 -0.737 1.00 97.62 96 PHE A O 1
ATOM 742 N N . TYR A 1 97 ? -8.611 2.532 -0.157 1.00 96.94 97 TYR A N 1
ATOM 743 C CA . TYR A 1 97 ? -9.784 3.378 -0.326 1.00 96.94 97 TYR A CA 1
ATOM 744 C C . TYR A 1 97 ? -9.418 4.615 -1.147 1.00 96.94 97 TYR A C 1
ATOM 746 O O . TYR A 1 97 ? -8.578 5.407 -0.725 1.00 96.94 97 TYR A O 1
ATOM 754 N N . ASP A 1 98 ? -10.071 4.760 -2.303 1.00 94.56 98 ASP A N 1
ATOM 755 C CA . ASP A 1 98 ? -9.959 5.920 -3.193 1.00 94.56 98 ASP A CA 1
ATOM 756 C C . ASP A 1 98 ? -10.687 7.112 -2.569 1.00 94.56 98 ASP A C 1
ATOM 758 O O . ASP A 1 98 ? -11.909 7.089 -2.382 1.00 94.56 98 ASP A O 1
ATOM 762 N N . HIS A 1 99 ? -9.935 8.159 -2.240 1.00 90.06 99 HIS A N 1
ATOM 763 C CA . HIS A 1 99 ? -10.475 9.320 -1.542 1.00 90.06 99 HIS A CA 1
ATOM 764 C C . HIS A 1 99 ? -11.531 10.056 -2.382 1.00 90.06 99 HIS A C 1
ATOM 766 O O . HIS A 1 99 ? -12.455 10.653 -1.826 1.00 90.06 99 HIS A O 1
ATOM 772 N N . ASN A 1 100 ? -11.470 9.955 -3.715 1.00 90.06 100 ASN A N 1
ATOM 773 C CA . ASN A 1 100 ? -12.447 10.583 -4.609 1.00 90.06 100 ASN A CA 1
ATOM 774 C C . ASN A 1 100 ? -13.845 9.954 -4.524 1.00 90.06 100 ASN A C 1
ATOM 776 O O . ASN A 1 100 ? -14.795 10.521 -5.062 1.00 90.06 100 ASN A O 1
ATOM 780 N N . GLN A 1 101 ? -13.993 8.797 -3.866 1.00 90.25 101 GLN A N 1
ATOM 781 C CA . GLN A 1 101 ? -15.310 8.211 -3.606 1.00 90.25 101 GLN A CA 1
ATOM 782 C C . GLN A 1 101 ? -16.130 9.056 -2.623 1.00 90.25 101 GLN A C 1
ATOM 784 O O . GLN A 1 101 ? -17.357 8.997 -2.670 1.00 90.25 101 GLN A O 1
ATOM 789 N N . GLU A 1 102 ? -15.472 9.821 -1.737 1.00 90.75 102 GLU A N 1
ATOM 790 C CA . GLU A 1 102 ? -16.096 10.669 -0.701 1.00 90.75 102 GLU A CA 1
ATOM 791 C C . GLU A 1 102 ? -17.182 9.955 0.145 1.00 90.75 102 GLU A C 1
ATOM 793 O O . GLU A 1 102 ? -18.050 10.589 0.746 1.00 90.75 102 GLU A O 1
ATOM 798 N N . ASP A 1 103 ? -17.139 8.622 0.216 1.00 93.50 103 ASP A N 1
ATOM 799 C CA . ASP A 1 103 ? -18.116 7.779 0.902 1.00 93.50 103 ASP A CA 1
ATOM 800 C C . ASP A 1 103 ? -17.388 6.640 1.616 1.00 93.50 103 ASP A C 1
ATOM 802 O O . ASP A 1 103 ? -17.013 5.630 1.018 1.00 93.50 103 ASP A O 1
ATOM 806 N N . TYR A 1 104 ? -17.199 6.791 2.926 1.00 96.25 104 TYR A N 1
ATOM 807 C CA . TYR A 1 104 ? -16.398 5.883 3.746 1.00 96.25 104 TYR A CA 1
ATOM 808 C C . TYR A 1 104 ? -17.040 4.520 4.017 1.00 96.25 104 TYR A C 1
ATOM 810 O O . TYR A 1 104 ? -16.706 3.877 5.008 1.00 96.25 104 TYR A O 1
ATOM 818 N N . ARG A 1 105 ? -17.980 4.049 3.205 1.00 96.56 105 ARG A N 1
ATOM 819 C CA . ARG A 1 105 ? -18.624 2.758 3.448 1.00 96.56 105 ARG A CA 1
ATOM 820 C C . ARG A 1 105 ? -17.694 1.573 3.164 1.00 96.56 105 ARG A C 1
ATOM 822 O O . ARG A 1 105 ? -16.848 1.658 2.273 1.00 96.56 105 ARG A O 1
ATOM 829 N N . PRO A 1 106 ? -17.872 0.438 3.867 1.00 96.06 106 PRO A N 1
ATOM 830 C CA . PRO A 1 106 ? -17.072 -0.769 3.658 1.00 96.06 106 PRO A CA 1
ATOM 831 C C . PRO A 1 106 ? -17.037 -1.272 2.212 1.00 96.06 106 PRO A C 1
ATOM 833 O O . PRO A 1 106 ? -16.006 -1.780 1.783 1.00 96.06 106 PRO A O 1
ATOM 836 N N . GLU A 1 107 ? -18.126 -1.135 1.449 1.00 94.94 107 GLU A N 1
ATOM 837 C CA . GLU A 1 107 ? -18.181 -1.557 0.043 1.00 94.94 107 GLU A CA 1
ATOM 838 C C . GLU A 1 107 ? -17.226 -0.793 -0.887 1.00 94.94 107 GLU A C 1
ATOM 840 O O . GLU A 1 107 ? -16.899 -1.305 -1.957 1.00 94.94 107 GLU A O 1
ATOM 845 N N . ASN A 1 108 ? -16.756 0.388 -0.475 1.00 95.75 108 ASN A N 1
ATOM 846 C CA . ASN A 1 108 ? -15.812 1.202 -1.241 1.00 95.75 108 ASN A CA 1
ATOM 847 C C . ASN A 1 108 ? -14.347 0.880 -0.906 1.00 95.75 108 ASN A C 1
ATOM 849 O O . ASN A 1 108 ? -13.436 1.457 -1.498 1.00 95.75 108 ASN A O 1
ATOM 853 N N . VAL A 1 109 ? -14.102 -0.049 0.025 1.00 96.88 109 VAL A N 1
ATOM 854 C CA . VAL A 1 109 ? -12.758 -0.552 0.316 1.00 96.88 109 VAL A CA 1
ATOM 855 C C . VAL A 1 109 ? -12.423 -1.704 -0.625 1.00 96.88 109 VAL A C 1
ATOM 857 O O . VAL A 1 109 ? -13.071 -2.753 -0.620 1.00 96.88 109 VAL A O 1
ATOM 860 N N . VAL A 1 110 ? -11.347 -1.548 -1.391 1.00 96.31 110 VAL A N 1
ATOM 861 C CA . VAL A 1 110 ? -10.778 -2.625 -2.202 1.00 96.31 110 VAL A CA 1
ATOM 862 C C . VAL A 1 110 ? -9.830 -3.438 -1.333 1.00 96.31 110 VAL A C 1
ATOM 864 O O . VAL A 1 110 ? -8.750 -2.979 -0.967 1.00 96.31 110 VAL A O 1
ATOM 867 N N . SER A 1 111 ? -10.216 -4.669 -1.003 1.00 96.00 111 SER A N 1
ATOM 868 C CA . SER A 1 111 ? -9.308 -5.599 -0.332 1.00 96.00 111 SER A CA 1
ATOM 869 C C . SER A 1 111 ? -8.331 -6.221 -1.329 1.00 96.00 111 SER A C 1
ATOM 871 O O . SER A 1 111 ? -8.735 -6.732 -2.377 1.00 96.00 111 SER A O 1
ATOM 873 N N . LEU A 1 112 ? -7.040 -6.192 -0.997 1.00 96.00 112 LEU A N 1
ATOM 874 C CA . LEU A 1 112 ? -5.979 -6.680 -1.878 1.00 96.00 112 LEU A CA 1
ATOM 875 C C . LEU A 1 112 ? -5.578 -8.134 -1.603 1.00 96.00 112 LEU A C 1
ATOM 877 O O . LEU A 1 112 ? -4.858 -8.718 -2.414 1.00 96.00 112 LEU A O 1
ATOM 881 N N . ASP A 1 113 ? -6.069 -8.726 -0.508 1.00 95.62 113 ASP A N 1
ATOM 882 C CA . ASP A 1 113 ? -5.699 -10.058 -0.008 1.00 95.62 113 ASP A CA 1
ATOM 883 C C . ASP A 1 113 ? -4.178 -10.253 0.082 1.00 95.62 113 ASP A C 1
ATOM 885 O O . ASP A 1 113 ? -3.643 -11.279 -0.352 1.00 95.62 113 ASP A O 1
ATOM 889 N N . ILE A 1 114 ? -3.495 -9.241 0.618 1.00 97.12 114 ILE A N 1
ATOM 890 C CA . ILE A 1 114 ? -2.056 -9.244 0.891 1.00 97.12 114 ILE A CA 1
ATOM 891 C C . ILE A 1 114 ? -1.805 -8.902 2.353 1.00 97.12 114 ILE A C 1
ATOM 893 O O . ILE A 1 114 ? -2.568 -8.146 2.959 1.00 97.12 114 ILE A O 1
ATOM 897 N N . THR A 1 115 ? -0.728 -9.443 2.910 1.00 97.19 115 THR A N 1
ATOM 898 C CA . THR A 1 115 ? -0.285 -9.096 4.263 1.00 97.19 115 THR A CA 1
ATOM 899 C C . THR A 1 115 ? 0.372 -7.713 4.298 1.00 97.19 115 THR A C 1
ATOM 901 O O . THR A 1 115 ? 0.701 -7.129 3.263 1.00 97.19 115 THR A O 1
ATOM 904 N N . LEU A 1 116 ? 0.601 -7.177 5.495 1.00 95.44 116 LEU A N 1
ATOM 905 C CA . LEU A 1 116 ? 1.372 -5.946 5.664 1.00 95.44 116 LEU A CA 1
ATOM 906 C C . LEU A 1 116 ? 2.826 -6.104 5.181 1.00 95.44 116 LEU A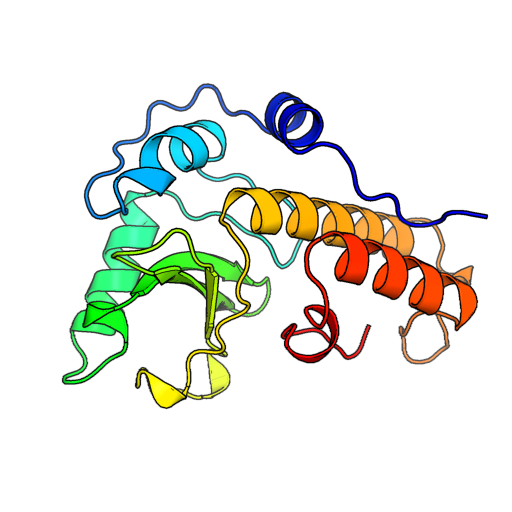 C 1
ATOM 908 O O . LEU A 1 116 ? 3.392 -5.181 4.601 1.00 95.44 116 LEU A O 1
ATOM 912 N N . GLU A 1 117 ? 3.427 -7.278 5.359 1.00 95.38 117 GLU A N 1
ATOM 913 C CA . GLU A 1 117 ? 4.751 -7.601 4.828 1.00 95.38 117 GLU A CA 1
ATOM 914 C C . GLU A 1 117 ? 4.768 -7.577 3.294 1.00 95.38 117 GLU A C 1
ATOM 916 O O . GLU A 1 117 ? 5.675 -7.005 2.684 1.00 95.38 117 GLU A O 1
ATOM 921 N N . ASP A 1 118 ? 3.740 -8.143 2.663 1.00 96.94 118 ASP A N 1
ATOM 922 C CA . ASP A 1 118 ? 3.566 -8.093 1.211 1.00 96.94 118 ASP A CA 1
ATOM 923 C C . ASP A 1 118 ? 3.383 -6.655 0.708 1.00 96.94 118 ASP A C 1
ATOM 925 O O . ASP A 1 118 ? 3.913 -6.307 -0.347 1.00 96.94 118 ASP A O 1
ATOM 929 N N . TRP A 1 119 ? 2.691 -5.799 1.469 1.00 96.62 119 TRP A N 1
ATOM 930 C CA . TRP A 1 119 ? 2.560 -4.374 1.154 1.00 96.62 119 TRP A CA 1
ATOM 931 C C . TRP A 1 119 ? 3.907 -3.642 1.172 1.00 96.62 119 TRP A C 1
ATOM 933 O O . TRP A 1 119 ? 4.156 -2.824 0.293 1.00 96.62 119 TRP A O 1
ATOM 943 N N . VAL A 1 120 ? 4.822 -3.979 2.088 1.00 95.44 1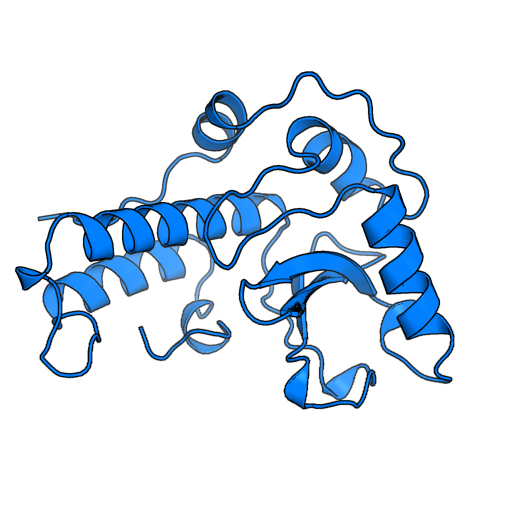20 VAL A N 1
ATOM 944 C CA . VAL A 1 120 ? 6.193 -3.427 2.080 1.00 95.44 120 VAL A CA 1
ATOM 945 C C . VAL A 1 120 ? 6.963 -3.870 0.830 1.00 95.44 120 VAL A C 1
ATOM 947 O O . VAL A 1 120 ? 7.672 -3.073 0.215 1.00 95.44 120 VAL A O 1
ATOM 950 N N . VAL A 1 121 ? 6.813 -5.133 0.420 1.00 96.81 121 VAL A N 1
ATOM 951 C CA . VAL A 1 121 ? 7.42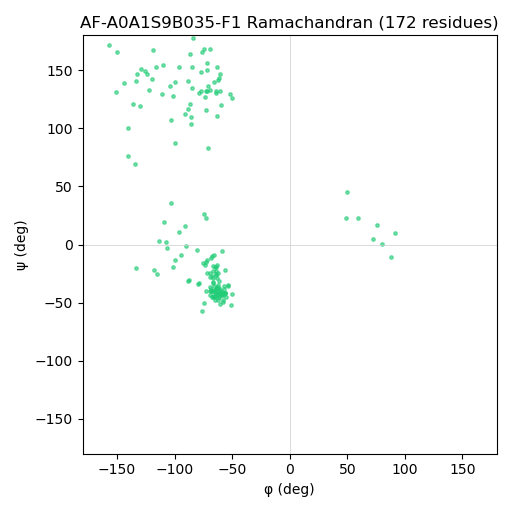4 -5.641 -0.822 1.00 96.81 121 VAL A CA 1
ATOM 952 C C . VAL A 1 121 ? 6.836 -4.945 -2.051 1.00 96.81 121 VAL A C 1
ATOM 954 O O . VAL A 1 121 ? 7.564 -4.626 -2.991 1.00 96.81 121 VAL A O 1
ATOM 957 N N . LEU A 1 122 ? 5.531 -4.686 -2.037 1.00 96.38 122 LEU A N 1
ATOM 958 C CA . LEU A 1 122 ? 4.836 -3.951 -3.083 1.00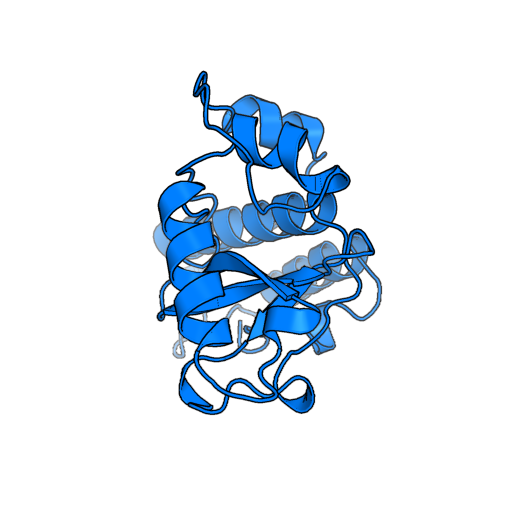 96.38 122 LEU A CA 1
ATOM 959 C C . LEU A 1 122 ? 5.321 -2.500 -3.161 1.00 96.38 122 LEU A C 1
ATOM 961 O O . LEU A 1 122 ? 5.659 -2.038 -4.247 1.00 96.38 122 LEU A O 1
ATOM 965 N N . ALA A 1 123 ? 5.454 -1.823 -2.020 1.00 95.25 123 ALA A N 1
ATOM 966 C CA . ALA A 1 123 ? 5.992 -0.470 -1.937 1.00 95.25 123 ALA A CA 1
ATOM 967 C C . ALA A 1 123 ? 7.389 -0.371 -2.562 1.00 95.25 123 ALA A C 1
ATOM 969 O O . ALA A 1 123 ? 7.672 0.547 -3.326 1.00 95.25 123 ALA A O 1
ATOM 970 N N . ASP A 1 124 ? 8.256 -1.356 -2.315 1.00 95.88 124 ASP A N 1
ATOM 971 C CA . ASP A 1 124 ? 9.589 -1.378 -2.916 1.00 95.88 124 ASP A CA 1
ATOM 972 C C . ASP A 1 124 ? 9.571 -1.564 -4.443 1.00 95.88 124 ASP A C 1
ATOM 974 O O . ASP A 1 124 ? 10.418 -0.996 -5.134 1.00 95.88 124 ASP A O 1
ATOM 978 N N . LEU A 1 125 ? 8.612 -2.314 -4.998 1.00 96.06 125 LEU A N 1
ATOM 979 C CA . LEU A 1 125 ? 8.440 -2.383 -6.455 1.00 96.06 125 LEU A CA 1
ATOM 980 C C . LEU A 1 125 ? 8.038 -1.021 -7.035 1.00 96.06 125 LEU A C 1
ATOM 982 O O . LEU A 1 125 ? 8.542 -0.651 -8.096 1.00 96.06 125 LEU A O 1
ATOM 986 N N . TRP A 1 126 ? 7.193 -0.261 -6.335 1.00 94.81 126 TRP A N 1
ATOM 987 C CA . TRP A 1 126 ? 6.837 1.102 -6.743 1.00 94.81 126 TRP A CA 1
ATOM 988 C C . TRP A 1 126 ? 8.009 2.069 -6.603 1.00 94.81 126 TRP A C 1
ATOM 990 O O . TRP A 1 126 ? 8.270 2.840 -7.514 1.00 94.81 126 TRP A O 1
ATOM 1000 N N . ARG A 1 127 ? 8.841 1.919 -5.574 1.00 93.94 127 ARG A N 1
ATOM 1001 C CA . ARG A 1 127 ? 10.095 2.676 -5.460 1.00 93.94 127 ARG A CA 1
ATOM 1002 C C . ARG A 1 127 ? 11.039 2.422 -6.640 1.00 93.94 127 ARG A C 1
ATOM 1004 O O . ARG A 1 127 ? 11.709 3.332 -7.124 1.00 93.94 127 ARG A O 1
ATOM 1011 N N . GLN A 1 128 ? 11.125 1.171 -7.104 1.00 94.88 128 GLN A N 1
ATOM 1012 C CA . GLN A 1 128 ? 11.891 0.821 -8.306 1.00 94.88 128 GLN A CA 1
ATOM 1013 C C . GLN A 1 128 ? 11.276 1.446 -9.568 1.00 94.88 128 GLN A C 1
ATOM 1015 O O . GLN A 1 128 ? 12.012 1.852 -10.467 1.00 94.88 128 GLN A O 1
ATOM 1020 N N . PHE A 1 129 ? 9.946 1.541 -9.630 1.00 93.00 129 PHE A N 1
ATOM 1021 C CA . PHE A 1 129 ? 9.220 2.218 -10.704 1.00 93.00 129 PHE A CA 1
ATOM 1022 C C . PHE A 1 129 ? 9.495 3.722 -10.725 1.00 93.00 129 PHE A C 1
ATOM 1024 O O . PHE A 1 129 ? 9.872 4.239 -11.777 1.00 93.00 129 PHE A O 1
ATOM 1031 N N . ASP A 1 130 ? 9.409 4.389 -9.577 1.00 91.56 130 ASP A N 1
ATOM 1032 C CA . ASP A 1 130 ? 9.688 5.819 -9.431 1.00 91.56 130 ASP A CA 1
ATOM 1033 C C . ASP A 1 130 ? 11.125 6.120 -9.886 1.00 91.56 130 ASP A C 1
ATOM 1035 O O . ASP A 1 130 ? 11.361 6.952 -10.766 1.00 91.56 130 ASP A O 1
ATOM 1039 N N . ALA A 1 131 ? 12.094 5.326 -9.414 1.00 92.81 131 ALA A N 1
ATOM 1040 C CA . ALA A 1 131 ? 13.489 5.444 -9.834 1.00 92.81 131 ALA A CA 1
ATOM 1041 C C . ALA A 1 131 ? 13.682 5.206 -11.345 1.00 92.81 131 ALA A C 1
ATOM 1043 O O . ALA A 1 131 ? 14.505 5.869 -11.984 1.00 92.81 131 ALA A O 1
ATOM 1044 N N . LEU A 1 132 ? 12.944 4.268 -11.949 1.00 93.31 132 LEU A N 1
ATOM 1045 C CA . LEU A 1 132 ? 12.993 4.027 -13.393 1.00 93.31 132 LEU A CA 1
ATOM 1046 C C . LEU A 1 132 ? 12.434 5.224 -14.176 1.00 93.31 132 LEU A C 1
ATOM 1048 O O . LEU A 1 132 ? 13.012 5.589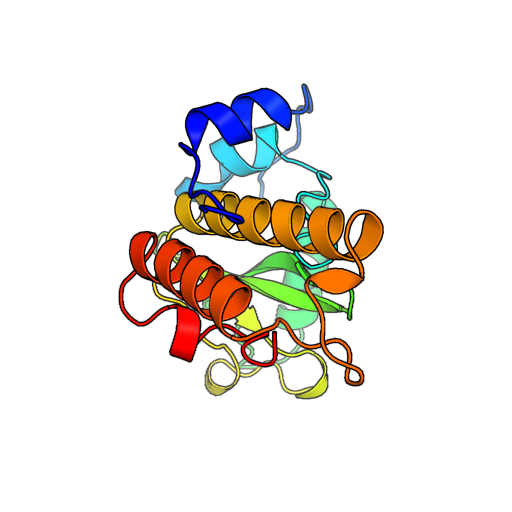 -15.202 1.00 93.31 132 LEU A O 1
ATOM 1052 N N . ASN A 1 133 ? 11.349 5.834 -13.694 1.00 89.75 133 ASN A N 1
ATOM 1053 C CA . ASN A 1 133 ? 10.736 7.024 -14.285 1.00 89.75 133 ASN A CA 1
ATOM 1054 C C . ASN A 1 133 ? 11.705 8.213 -14.300 1.00 89.75 133 ASN A C 1
ATOM 1056 O O . ASN A 1 133 ? 11.846 8.895 -15.316 1.00 89.75 133 ASN A O 1
ATOM 1060 N N . GLU A 1 134 ? 12.456 8.400 -13.217 1.00 89.94 134 GLU A N 1
ATOM 1061 C CA . GLU A 1 134 ? 13.454 9.465 -13.113 1.00 89.94 134 GLU A CA 1
ATOM 1062 C C . GLU A 1 134 ? 14.705 9.213 -13.968 1.00 89.94 134 GLU A C 1
ATOM 1064 O O . GLU A 1 134 ? 15.260 10.135 -14.571 1.00 89.94 134 GLU A O 1
ATOM 1069 N N . THR A 1 135 ? 15.180 7.966 -14.018 1.00 92.12 135 THR A N 1
ATOM 1070 C CA . THR A 1 135 ? 16.517 7.652 -14.555 1.00 92.12 135 THR A CA 1
ATOM 1071 C C . THR A 1 135 ? 16.510 7.101 -15.977 1.00 92.12 135 THR A C 1
ATOM 1073 O O . THR A 1 135 ? 17.536 7.161 -16.661 1.00 92.12 135 THR A O 1
ATOM 1076 N N . ASN A 1 136 ? 15.377 6.583 -16.461 1.00 91.94 136 ASN A N 1
ATOM 1077 C CA . ASN A 1 136 ? 15.278 5.973 -17.783 1.00 91.94 136 ASN A CA 1
ATOM 1078 C C . ASN A 1 136 ? 13.962 6.315 -18.511 1.00 91.94 136 ASN A C 1
ATOM 1080 O O . ASN A 1 136 ? 13.108 5.444 -18.706 1.00 91.94 136 ASN A O 1
ATOM 1084 N N . PRO A 1 137 ? 13.836 7.537 -19.062 1.00 88.06 137 PRO A N 1
ATOM 1085 C CA . PRO A 1 137 ? 12.670 7.936 -19.856 1.00 88.06 137 PRO A CA 1
ATOM 1086 C C . PRO A 1 137 ? 12.391 7.024 -21.063 1.00 88.06 137 PRO A C 1
ATOM 1088 O O . PRO A 1 137 ? 11.272 6.970 -21.566 1.00 88.06 137 PRO A O 1
ATOM 1091 N N . ALA A 1 138 ? 13.393 6.279 -21.549 1.00 91.69 138 ALA A N 1
ATOM 1092 C CA . ALA A 1 138 ? 13.217 5.348 -22.660 1.00 91.69 138 ALA A CA 1
ATOM 1093 C C . ALA A 1 138 ? 12.406 4.096 -22.285 1.00 91.69 138 ALA A C 1
ATOM 1095 O O . ALA A 1 138 ? 11.972 3.386 -23.198 1.00 91.69 138 ALA A O 1
ATOM 1096 N N . ALA A 1 139 ? 12.180 3.827 -20.996 1.00 92.00 139 ALA A N 1
ATOM 1097 C CA . ALA A 1 139 ? 11.297 2.762 -20.525 1.00 92.00 139 ALA A CA 1
ATOM 1098 C C . ALA A 1 139 ? 9.803 3.078 -20.730 1.00 92.00 139 ALA A C 1
ATOM 1100 O O . ALA A 1 139 ? 8.978 2.164 -20.705 1.00 92.00 139 ALA A O 1
ATOM 1101 N N . PHE A 1 140 ? 9.464 4.340 -21.005 1.00 92.94 140 PHE A N 1
ATOM 1102 C CA . PHE A 1 140 ? 8.092 4.829 -21.085 1.00 92.94 140 PHE A CA 1
ATOM 1103 C C . PHE A 1 140 ? 7.688 5.185 -22.520 1.00 92.94 140 PHE A C 1
ATOM 1105 O O . PHE A 1 140 ? 8.517 5.475 -23.394 1.00 92.94 140 PHE A O 1
ATOM 1112 N N . ASN A 1 141 ? 6.387 5.120 -22.783 1.00 91.19 141 ASN A N 1
ATOM 1113 C CA . ASN A 1 141 ? 5.766 5.630 -23.999 1.00 91.19 141 ASN A CA 1
ATOM 1114 C C . ASN A 1 141 ? 5.482 7.136 -23.873 1.00 91.19 141 ASN A C 1
ATOM 1116 O O . ASN A 1 141 ? 5.703 7.747 -22.832 1.00 91.19 141 ASN A O 1
ATOM 1120 N N . ARG A 1 142 ? 4.959 7.748 -24.943 1.00 87.62 142 ARG A N 1
ATOM 1121 C CA . ARG A 1 142 ? 4.608 9.182 -24.953 1.00 87.62 142 ARG A CA 1
ATOM 1122 C C . ARG A 1 142 ? 3.523 9.558 -23.944 1.00 87.62 142 ARG A C 1
ATOM 1124 O O . ARG A 1 142 ? 3.484 10.707 -23.527 1.00 87.62 142 ARG A O 1
ATOM 1131 N N . ASP A 1 143 ? 2.699 8.591 -23.558 1.00 87.50 143 ASP A N 1
ATOM 1132 C CA . ASP A 1 143 ? 1.614 8.763 -22.591 1.00 87.50 143 ASP A CA 1
ATOM 1133 C C . ASP A 1 143 ? 2.068 8.460 -21.149 1.00 87.50 143 ASP A C 1
ATOM 1135 O O . ASP A 1 143 ? 1.234 8.226 -20.285 1.00 87.50 143 ASP A O 1
ATOM 1139 N N . PHE A 1 144 ? 3.385 8.417 -20.896 1.00 83.38 144 PHE A N 1
ATOM 1140 C CA . PHE A 1 144 ? 3.994 8.115 -19.590 1.00 83.38 144 PHE A CA 1
ATOM 1141 C C . PHE A 1 144 ? 3.627 6.740 -19.000 1.00 83.38 144 PHE A C 1
ATOM 1143 O O . PHE A 1 144 ? 3.767 6.509 -17.805 1.00 83.38 144 PHE A O 1
ATOM 1150 N N . THR A 1 145 ? 3.227 5.793 -19.850 1.00 88.38 145 THR A N 1
ATOM 1151 C CA . THR A 1 145 ? 2.994 4.385 -19.487 1.00 88.38 145 THR A CA 1
ATOM 1152 C C . THR A 1 145 ? 4.215 3.523 -19.785 1.00 88.38 145 THR A C 1
ATOM 1154 O O . THR A 1 145 ? 4.977 3.825 -20.713 1.00 88.38 145 THR A O 1
ATOM 1157 N N . LEU A 1 146 ? 4.402 2.422 -19.049 1.00 92.06 146 LEU A N 1
ATOM 1158 C CA . LEU A 1 146 ? 5.516 1.509 -19.310 1.00 92.06 146 LEU A CA 1
ATOM 1159 C C . LEU A 1 146 ? 5.417 0.882 -20.702 1.00 92.06 146 LEU A C 1
ATOM 1161 O O . LEU A 1 146 ? 4.353 0.478 -21.182 1.00 92.06 146 LEU A O 1
ATOM 1165 N N . LYS A 1 147 ? 6.570 0.722 -21.355 1.00 93.69 147 LYS A N 1
ATOM 1166 C CA . LYS A 1 147 ? 6.670 -0.118 -22.551 1.00 93.69 147 LYS A CA 1
ATOM 1167 C C . LYS A 1 147 ? 6.351 -1.581 -22.217 1.00 93.69 147 LYS A C 1
ATOM 1169 O O . LYS A 1 147 ? 6.623 -2.015 -21.096 1.00 93.69 147 LYS A O 1
ATOM 1174 N N . PRO A 1 148 ? 5.846 -2.367 -23.190 1.00 92.94 148 PRO A N 1
ATOM 1175 C CA . PRO A 1 148 ? 5.326 -3.712 -22.940 1.00 92.94 148 PRO A CA 1
ATOM 1176 C C . PRO A 1 148 ? 6.259 -4.633 -22.149 1.00 92.94 148 PRO A C 1
ATOM 1178 O O . PRO A 1 148 ? 5.797 -5.286 -21.222 1.00 92.94 148 PRO A O 1
ATOM 1181 N N . ASP A 1 149 ? 7.559 -4.643 -22.455 1.00 93.06 149 ASP A N 1
ATOM 1182 C CA . ASP A 1 149 ? 8.522 -5.520 -21.773 1.00 93.06 149 ASP A CA 1
ATOM 1183 C C . ASP A 1 149 ? 8.736 -5.124 -20.301 1.00 93.06 149 ASP A C 1
ATOM 1185 O O . ASP A 1 149 ? 8.798 -5.987 -19.426 1.00 93.06 149 ASP A O 1
ATOM 1189 N N . TYR A 1 150 ? 8.794 -3.820 -20.011 1.00 93.75 150 TYR A N 1
ATOM 1190 C CA . TYR A 1 150 ? 8.909 -3.302 -18.644 1.00 93.75 150 TYR A CA 1
ATOM 1191 C C . TYR A 1 150 ? 7.639 -3.588 -17.851 1.00 93.75 150 TYR A C 1
ATOM 1193 O O . TYR A 1 150 ? 7.705 -4.089 -16.730 1.00 93.75 150 TYR A O 1
ATOM 1201 N N . ARG A 1 151 ? 6.480 -3.331 -18.466 1.00 93.38 151 ARG A N 1
ATOM 1202 C CA . ARG A 1 151 ? 5.179 -3.601 -17.860 1.00 93.38 151 ARG A CA 1
ATOM 1203 C C . ARG A 1 151 ? 4.998 -5.085 -17.564 1.00 93.38 151 ARG A C 1
ATOM 1205 O O . ARG A 1 151 ? 4.567 -5.437 -16.474 1.00 93.38 151 ARG A O 1
ATOM 1212 N N . ALA A 1 152 ? 5.341 -5.958 -18.510 1.00 93.69 152 ALA A N 1
ATOM 1213 C CA . ALA A 1 152 ? 5.246 -7.402 -18.328 1.00 93.69 152 ALA A CA 1
ATOM 1214 C C . ALA A 1 152 ? 6.114 -7.876 -17.155 1.00 93.69 152 ALA A C 1
ATOM 1216 O O . ALA A 1 152 ? 5.651 -8.674 -16.345 1.00 93.69 152 ALA A O 1
ATOM 1217 N N . ASN A 1 153 ? 7.332 -7.344 -17.025 1.00 95.12 153 ASN A N 1
ATOM 1218 C CA . ASN A 1 153 ? 8.205 -7.661 -15.902 1.00 95.12 153 ASN A CA 1
ATOM 1219 C C . ASN A 1 153 ? 7.678 -7.115 -14.559 1.00 95.12 153 ASN A C 1
ATOM 1221 O O . ASN A 1 153 ? 7.728 -7.849 -13.574 1.00 95.12 153 ASN A O 1
ATOM 1225 N N . LEU A 1 154 ? 7.121 -5.894 -14.508 1.00 94.88 154 LEU A N 1
ATOM 1226 C CA . LEU A 1 154 ? 6.475 -5.361 -13.296 1.00 94.88 154 LEU A CA 1
ATOM 1227 C C . LEU A 1 154 ? 5.287 -6.232 -12.874 1.00 94.88 154 LEU A C 1
ATOM 1229 O O . LEU A 1 154 ? 5.233 -6.679 -11.731 1.00 94.88 154 LEU A O 1
ATOM 1233 N N . VAL A 1 155 ? 4.375 -6.523 -13.808 1.00 94.69 155 VAL A N 1
ATOM 1234 C CA . VAL A 1 155 ? 3.212 -7.394 -13.574 1.00 94.69 155 VAL A CA 1
ATOM 1235 C C . VAL A 1 155 ? 3.671 -8.753 -13.055 1.00 94.69 155 VAL A C 1
ATOM 1237 O O . VAL A 1 155 ? 3.136 -9.238 -12.066 1.00 94.69 155 VAL A O 1
ATOM 1240 N N . GLU A 1 156 ? 4.698 -9.348 -13.664 1.00 95.56 156 GLU A N 1
ATOM 1241 C CA . GLU A 1 156 ? 5.260 -10.613 -13.194 1.00 95.56 156 GLU A CA 1
ATOM 1242 C C . GLU A 1 156 ? 5.752 -10.525 -11.740 1.00 95.56 156 GLU A C 1
ATOM 1244 O O . GLU A 1 156 ? 5.487 -11.436 -10.957 1.00 95.56 156 GLU A O 1
ATOM 1249 N N . GLN A 1 157 ? 6.443 -9.448 -11.346 1.00 96.31 157 GLN A N 1
ATOM 1250 C CA . GLN A 1 157 ? 6.897 -9.294 -9.959 1.00 96.31 157 GLN A CA 1
ATOM 1251 C C . GLN A 1 157 ? 5.737 -9.085 -8.977 1.00 96.31 157 GLN A C 1
ATOM 1253 O O . GLN A 1 157 ? 5.773 -9.654 -7.886 1.00 96.31 157 GLN A O 1
ATOM 1258 N N . VAL A 1 158 ? 4.705 -8.328 -9.359 1.00 95.81 158 VAL A N 1
ATOM 1259 C CA . VAL A 1 158 ? 3.503 -8.113 -8.535 1.00 95.81 158 VAL A CA 1
ATOM 1260 C C . VAL A 1 158 ? 2.732 -9.421 -8.343 1.00 95.81 158 VAL A C 1
ATOM 1262 O O . VAL A 1 158 ? 2.366 -9.772 -7.225 1.00 95.81 158 VAL A O 1
ATOM 1265 N N . GLU A 1 159 ? 2.558 -10.205 -9.405 1.00 95.31 159 GLU A N 1
ATOM 1266 C CA . GLU A 1 159 ? 1.883 -11.508 -9.353 1.00 95.31 159 GLU A CA 1
ATOM 1267 C C . GLU A 1 159 ? 2.664 -12.555 -8.535 1.00 95.31 159 GLU A C 1
ATOM 1269 O O . GLU A 1 159 ? 2.079 -13.503 -8.012 1.00 95.31 159 GLU A O 1
ATOM 1274 N N . ARG A 1 160 ? 3.985 -12.380 -8.371 1.00 96.56 160 ARG A N 1
ATOM 1275 C CA . ARG A 1 160 ? 4.812 -13.190 -7.455 1.00 96.56 160 ARG A CA 1
ATOM 1276 C C . ARG A 1 160 ? 4.627 -12.825 -5.979 1.00 96.56 160 ARG A C 1
ATOM 1278 O O . ARG A 1 160 ? 5.082 -13.592 -5.131 1.00 96.56 160 ARG A O 1
ATOM 1285 N N . ILE A 1 161 ? 4.045 -11.667 -5.660 1.00 96.44 161 ILE A N 1
ATOM 1286 C CA . ILE A 1 161 ? 3.648 -11.323 -4.285 1.00 96.44 161 ILE A CA 1
ATOM 1287 C C . ILE A 1 161 ? 2.374 -12.092 -3.950 1.00 96.44 161 ILE A C 1
ATOM 1289 O O . ILE A 1 161 ? 2.356 -12.885 -3.016 1.00 96.44 161 ILE A O 1
ATOM 1293 N N . GLN A 1 162 ? 1.337 -11.898 -4.761 1.00 95.31 162 GLN A N 1
ATOM 1294 C CA . GLN A 1 162 ? 0.061 -12.579 -4.611 1.00 95.31 162 GLN A CA 1
ATOM 1295 C C . GLN A 1 162 ? -0.600 -12.721 -5.979 1.00 95.31 162 GLN A C 1
ATOM 1297 O O . GLN A 1 162 ? -0.714 -11.754 -6.736 1.00 95.31 162 GLN A O 1
ATOM 1302 N N . GLN A 1 163 ? -1.065 -13.929 -6.293 1.00 95.12 163 GLN A N 1
ATOM 1303 C CA . GLN A 1 163 ? -1.711 -14.188 -7.575 1.00 95.12 163 GLN A CA 1
ATOM 1304 C C . GLN A 1 163 ? -3.009 -13.373 -7.701 1.00 95.12 163 GLN A C 1
ATOM 1306 O O . GLN A 1 163 ? -3.846 -13.365 -6.799 1.00 95.12 163 GLN A O 1
ATOM 1311 N N . GLY A 1 164 ? -3.189 -12.706 -8.838 1.00 93.38 164 GLY A N 1
ATOM 1312 C CA . GLY A 1 164 ? -4.316 -11.827 -9.135 1.00 93.38 164 GLY A CA 1
ATOM 1313 C C . GLY A 1 164 ? -4.197 -10.426 -8.533 1.00 93.38 164 GLY A C 1
ATOM 1314 O O . GLY A 1 164 ? -5.100 -9.610 -8.742 1.00 93.38 164 GLY A O 1
ATOM 1315 N N . LEU A 1 165 ? -3.115 -10.113 -7.810 1.00 94.25 165 LEU A N 1
ATOM 1316 C CA . LEU A 1 165 ? -2.934 -8.815 -7.163 1.00 94.25 165 LEU A CA 1
ATOM 1317 C C . LEU A 1 165 ? -2.974 -7.666 -8.166 1.00 94.25 165 LEU A C 1
ATOM 1319 O O . LEU A 1 165 ? -3.677 -6.689 -7.919 1.00 94.25 165 LEU A O 1
ATOM 1323 N N . PHE A 1 166 ? -2.312 -7.796 -9.320 1.00 91.62 166 PHE A N 1
ATOM 1324 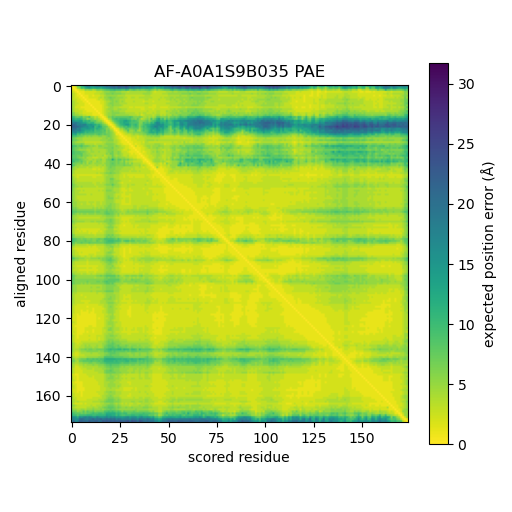C CA . PHE A 1 166 ? -2.231 -6.700 -10.287 1.00 91.62 166 PHE A CA 1
ATOM 1325 C C . PHE A 1 166 ? -3.617 -6.277 -10.803 1.00 91.62 166 PHE A C 1
ATOM 1327 O O . PHE A 1 166 ? -3.856 -5.104 -11.072 1.00 91.62 166 PHE A O 1
ATOM 1334 N N . SER A 1 167 ? -4.564 -7.217 -10.888 1.00 89.75 167 SER A N 1
ATOM 1335 C CA . SER A 1 167 ? -5.936 -6.933 -11.333 1.00 89.75 167 SER A CA 1
ATOM 1336 C C . SER A 1 167 ? -6.777 -6.141 -10.325 1.00 89.75 167 SER A C 1
ATOM 1338 O O . SER A 1 167 ? -7.728 -5.472 -10.722 1.00 89.75 167 SER A O 1
ATOM 1340 N N . ARG A 1 168 ? -6.428 -6.212 -9.036 1.00 90.94 168 ARG A N 1
ATOM 1341 C CA . ARG A 1 168 ? -7.107 -5.509 -7.933 1.00 90.94 168 ARG A CA 1
ATOM 1342 C C . ARG A 1 168 ? -6.374 -4.244 -7.507 1.00 90.94 168 ARG A C 1
ATOM 1344 O O . ARG A 1 168 ? -6.906 -3.459 -6.733 1.00 90.94 168 ARG A O 1
ATOM 1351 N N . PHE A 1 169 ? -5.139 -4.090 -7.967 1.00 87.00 169 PHE A N 1
ATOM 1352 C CA . PHE A 1 169 ? -4.255 -3.037 -7.527 1.00 87.00 169 PHE A CA 1
ATOM 1353 C C . PHE A 1 169 ? -4.746 -1.659 -8.017 1.00 87.00 169 PHE A C 1
ATOM 1355 O O . PHE A 1 169 ? -5.081 -1.526 -9.199 1.00 87.00 169 PHE A O 1
ATOM 1362 N N . PRO A 1 170 ? -4.787 -0.635 -7.142 1.00 81.25 170 PRO A N 1
ATOM 1363 C CA . PRO A 1 170 ? -5.409 0.656 -7.442 1.00 81.25 170 PRO A CA 1
ATOM 1364 C C . PRO A 1 170 ? -4.736 1.435 -8.579 1.00 81.25 170 PRO A C 1
ATOM 1366 O O . PRO A 1 170 ? -5.411 2.196 -9.264 1.00 81.25 170 PRO A O 1
ATOM 1369 N N . PHE A 1 171 ? -3.445 1.206 -8.855 1.00 78.69 171 PHE A N 1
ATOM 1370 C CA . PHE A 1 171 ? -2.711 1.919 -9.914 1.00 78.69 171 PHE A CA 1
ATOM 1371 C C . PHE A 1 171 ? -2.510 1.080 -11.188 1.00 78.69 171 PHE A C 1
ATOM 1373 O O . PHE A 1 171 ? -1.482 1.171 -11.841 1.00 78.69 171 PHE A O 1
ATOM 1380 N N . ASN A 1 172 ? -3.468 0.238 -11.584 1.00 65.69 172 ASN A N 1
ATOM 1381 C CA . ASN A 1 172 ? -3.339 -0.698 -12.722 1.00 65.69 172 ASN A CA 1
ATOM 1382 C C . ASN A 1 172 ? -3.038 -0.072 -14.116 1.00 65.69 172 ASN A C 1
ATOM 1384 O O . ASN A 1 172 ? -2.810 -0.809 -15.086 1.00 65.69 172 ASN A O 1
ATOM 1388 N N . ALA A 1 173 ? -3.038 1.261 -14.212 1.00 57.00 173 ALA A N 1
ATOM 1389 C CA . ALA A 1 173 ? -2.720 2.044 -15.402 1.00 57.00 173 ALA A CA 1
ATOM 1390 C C . ALA A 1 173 ? -1.211 2.232 -15.674 1.00 57.00 173 ALA A C 1
ATOM 1392 O O . ALA A 1 173 ? -0.880 2.775 -16.732 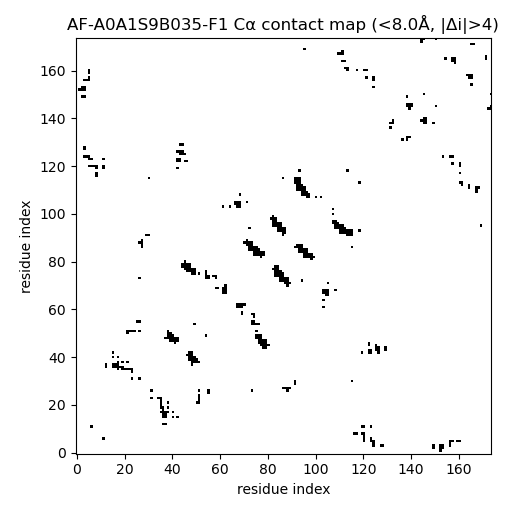1.00 57.00 173 ALA A O 1
ATOM 1393 N N . VAL A 1 174 ? -0.312 1.773 -14.785 1.00 57.03 174 VAL A N 1
ATOM 1394 C CA . VAL A 1 174 ? 1.143 1.735 -15.064 1.00 57.03 174 VAL A CA 1
ATOM 1395 C C . VAL A 1 174 ? 1.547 0.772 -16.184 1.00 57.03 174 VAL A C 1
ATOM 1397 O O . VAL A 1 174 ? 0.952 -0.332 -16.321 1.00 57.03 174 VAL A O 1
#

Foldseek 3Di:
DQLFDQDDLVVLLVVQFDPADADQPPAAPVCVVSCRRNEQPQLAQQWGFHRNVVQVVVLVVQVVDPQFCSVQWTFTTGTNVGKTWIAGNPDQWIWTADVVVVGRHPVRIQTLRAGPSLVSSVSNRNRSVVVCVVPPVVQADPVRAGDPVNLVSSVVSNCVSPNCNLVSPPPVRD

Sequence (174 aa):
MDYFQKRDYAAILAEHSTNATSDTAGLPDYAGPLLRNLAGAALADDFQLLEPEVAAEQTQDVASTPGSFADQWVVFAYSGQGDFWLLDRTRNNVGFYDHNQEDYRPENVVSLDITLEDWVVLADLWRQFDALNETNPAAFNRDFTLKPDYRANLVEQVERIQQGLFSRFPFNAV